Protein AF-0000000080637834 (afdb_homodimer)

Foldseek 3Di:
DPDVVVVVVVVDPDDDPVRVVVVVVVVLVVVLVVQLVVCCVVVVDNVRSNVRSVCVSVVVVVVVVVVVVVVVPPCPPDDDPPPPD/DPDVVVVVVVVDPDDDPVRVVVVVVVVLVVVLVVQLVVCCVVVVDNVRSNVRSVCVSVVVVVVVVVVVVVVVPPCPPDPDPPPPD

Solvent-accessible surface area (backbone atoms only — not comparable to full-atom values): 9518 Å² total; per-residue (Å²): 129,79,53,65,62,58,55,53,62,64,44,74,67,52,72,32,71,69,37,51,53,50,52,49,52,52,45,53,54,51,53,34,52,50,44,18,50,53,34,22,73,73,69,71,34,65,69,61,8,49,48,47,18,53,52,44,61,54,51,48,55,56,52,47,54,52,50,52,54,54,52,69,72,45,72,72,47,56,46,65,72,74,67,81,124,129,79,54,65,61,58,54,52,63,65,43,71,65,53,72,33,71,68,38,52,53,49,50,50,53,54,45,54,52,51,52,34,50,49,43,18,52,53,35,22,72,73,70,72,34,65,70,60,9,49,49,46,18,53,51,46,61,55,51,49,55,55,52,46,55,52,50,52,54,54,51,70,73,46,72,71,47,55,47,65,71,75,69,80,123

Structure (mmCIF, N/CA/C/O backbone):
data_AF-0000000080637834-model_v1
#
loop_
_entity.id
_entity.type
_entity.pdbx_description
1 polymer 'DUF2061 domain-containing protein'
#
loop_
_atom_site.group_PDB
_atom_site.id
_atom_site.type_symbol
_atom_site.label_atom_id
_atom_site.label_alt_id
_atom_site.label_comp_id
_atom_site.label_asym_id
_atom_site.label_entity_id
_atom_site.label_seq_id
_atom_site.pdbx_PDB_ins_code
_atom_site.Cartn_x
_atom_site.Cartn_y
_atom_site.Cartn_z
_atom_site.occupancy
_atom_site.B_iso_or_equiv
_atom_site.auth_seq_id
_atom_site.auth_comp_id
_atom_site.auth_asym_id
_atom_site.auth_atom_id
_atom_site.pdbx_PDB_model_num
ATOM 1 N N . MET A 1 1 ? 14.602 25.141 34.125 1 48.5 1 MET A N 1
ATOM 2 C CA . MET A 1 1 ? 14.07 25.578 32.812 1 48.5 1 MET A CA 1
ATOM 3 C C . MET A 1 1 ? 14.539 24.656 31.703 1 48.5 1 MET A C 1
ATOM 5 O O . MET A 1 1 ? 15.734 24.469 31.5 1 48.5 1 MET A O 1
ATOM 9 N N . GLU A 1 2 ? 13.797 23.688 31.406 1 56.88 2 GLU A N 1
ATOM 10 C CA . GLU A 1 2 ? 14.148 22.703 30.391 1 56.88 2 GLU A CA 1
ATOM 11 C C . GLU A 1 2 ? 14.523 23.375 29.078 1 56.88 2 GLU A C 1
ATOM 13 O O . GLU A 1 2 ? 13.906 24.375 28.688 1 56.88 2 GLU A O 1
ATOM 18 N N . ASP A 1 3 ? 15.727 23.359 28.719 1 60.31 3 ASP A N 1
ATOM 19 C CA . ASP A 1 3 ? 16.281 23.906 27.484 1 60.31 3 ASP A CA 1
ATOM 20 C C . ASP A 1 3 ? 15.312 23.734 26.312 1 60.31 3 ASP A C 1
ATOM 22 O O . ASP A 1 3 ? 14.891 22.609 26.016 1 60.31 3 ASP A O 1
ATOM 26 N N . PRO A 1 4 ? 14.594 24.797 26.016 1 61.62 4 PRO A N 1
ATOM 27 C CA . PRO A 1 4 ? 13.633 24.703 24.906 1 61.62 4 PRO A CA 1
ATOM 28 C C . PRO A 1 4 ? 14.172 23.891 23.734 1 61.62 4 PRO A C 1
ATOM 30 O O . PRO A 1 4 ? 13.398 23.297 22.969 1 61.62 4 PRO A O 1
ATOM 33 N N . ARG A 1 5 ? 15.531 24 23.594 1 58.47 5 ARG A N 1
ATOM 34 C CA . ARG A 1 5 ? 16.125 23.188 22.531 1 58.47 5 ARG A CA 1
ATOM 35 C C . ARG A 1 5 ? 15.852 21.703 22.766 1 58.47 5 ARG A C 1
ATOM 37 O O . ARG A 1 5 ? 15.727 20.938 21.797 1 58.47 5 ARG A O 1
ATOM 44 N N . ALA A 1 6 ? 15.938 21.391 23.984 1 59.38 6 ALA A N 1
ATOM 45 C CA . ALA A 1 6 ? 15.695 20 24.344 1 59.38 6 ALA A CA 1
ATOM 46 C C . ALA A 1 6 ? 14.297 19.562 23.891 1 59.38 6 ALA A C 1
ATOM 48 O O . ALA A 1 6 ? 14.117 18.438 23.406 1 59.38 6 ALA A O 1
ATOM 49 N N . LYS A 1 7 ? 13.359 20.391 24.141 1 58.34 7 LYS A N 1
ATOM 50 C CA . LYS A 1 7 ? 11.977 20.047 23.812 1 58.34 7 LYS A CA 1
ATOM 51 C C . LYS A 1 7 ? 11.781 19.922 22.312 1 58.34 7 LYS A C 1
ATOM 53 O O . LYS A 1 7 ? 11.086 19.016 21.844 1 58.34 7 LYS A O 1
ATOM 58 N N . GLY A 1 8 ? 12.289 20.859 21.5 1 54.09 8 GLY A N 1
ATOM 59 C CA . GLY A 1 8 ? 12.219 20.812 20.047 1 54.09 8 GLY A CA 1
ATOM 60 C C . GLY A 1 8 ? 12.836 19.562 19.469 1 54.09 8 GLY A C 1
ATOM 61 O O . GLY A 1 8 ? 12.367 19.047 18.453 1 54.09 8 GLY A O 1
ATOM 62 N N . ARG A 1 9 ? 14.023 19.234 20.078 1 54.16 9 ARG A N 1
ATOM 63 C CA . ARG A 1 9 ? 14.641 18 19.625 1 54.16 9 ARG A CA 1
ATOM 64 C C . ARG A 1 9 ? 13.703 16.812 19.812 1 54.16 9 ARG A C 1
ATOM 66 O O . ARG A 1 9 ? 13.703 15.883 19 1 54.16 9 ARG A O 1
ATOM 73 N N . LEU A 1 10 ? 13.086 16.891 20.922 1 54.44 10 LEU A N 1
ATOM 74 C CA . LEU A 1 10 ? 12.156 15.805 21.234 1 54.44 10 LEU A CA 1
ATOM 75 C C . LEU A 1 10 ? 11.031 15.75 20.219 1 54.44 10 LEU A C 1
ATOM 77 O O . LEU A 1 10 ? 10.359 14.719 20.078 1 54.44 10 LEU A O 1
ATOM 81 N N . MET A 1 11 ? 10.789 17.062 19.781 1 53.31 11 MET A N 1
ATOM 82 C CA . MET A 1 11 ? 9.719 17.016 18.781 1 53.31 11 MET A CA 1
ATOM 83 C C . MET A 1 11 ? 10.156 16.219 17.547 1 53.31 11 MET A C 1
ATOM 85 O O . MET A 1 11 ? 11.328 16.234 17.188 1 53.31 11 MET A O 1
ATOM 89 N N . SER A 1 12 ? 9.609 15.148 17.109 1 56.88 12 SER A N 1
ATOM 90 C CA . SER A 1 12 ? 9.781 14.062 16.141 1 56.88 12 SER A CA 1
ATOM 91 C C . SER A 1 12 ? 10.359 14.578 14.836 1 56.88 12 SER A C 1
ATOM 93 O O . SER A 1 12 ? 9.883 15.57 14.281 1 56.88 12 SER A O 1
ATOM 95 N N . ALA A 1 13 ? 11.633 14.5 14.641 1 63.38 13 ALA A N 1
ATOM 96 C CA . ALA A 1 13 ? 12.32 14.672 13.359 1 63.38 13 ALA A CA 1
ATOM 97 C C . ALA A 1 13 ? 11.422 14.266 12.195 1 63.38 13 ALA A C 1
ATOM 99 O O . ALA A 1 13 ? 10.852 13.172 12.195 1 63.38 13 ALA A O 1
ATOM 100 N N . ARG A 1 14 ? 10.836 15.211 11.539 1 77.56 14 ARG A N 1
ATOM 101 C CA . ARG A 1 14 ? 9.969 14.977 10.391 1 77.56 14 ARG A CA 1
ATOM 102 C C . ARG A 1 14 ? 10.781 14.695 9.133 1 77.56 14 ARG A C 1
ATOM 104 O O . ARG A 1 14 ? 11.883 15.234 8.961 1 77.56 14 ARG A O 1
ATOM 111 N N . ASP A 1 15 ? 10.414 13.648 8.328 1 85.38 15 ASP A N 1
ATOM 112 C CA . ASP A 1 15 ? 11.047 13.281 7.066 1 85.38 15 ASP A CA 1
ATOM 113 C C . ASP A 1 15 ? 10.953 14.422 6.055 1 85.38 15 ASP A C 1
ATOM 115 O O . ASP A 1 15 ? 9.93 15.109 5.973 1 85.38 15 ASP A O 1
ATOM 119 N N . THR A 1 16 ? 12.141 14.719 5.449 1 89.44 16 THR A N 1
ATOM 120 C CA . THR A 1 16 ? 12.086 15.633 4.316 1 89.44 16 THR A CA 1
ATOM 121 C C . THR A 1 16 ? 11.273 15.039 3.174 1 89.44 16 THR A C 1
ATOM 123 O O . THR A 1 16 ? 10.945 13.852 3.197 1 89.44 16 THR A O 1
ATOM 126 N N . HIS A 1 17 ? 10.844 15.859 2.168 1 92.12 17 HIS A N 1
ATOM 127 C CA . HIS A 1 17 ? 10.086 15.375 1.016 1 92.12 17 HIS A CA 1
ATOM 128 C C . HIS A 1 17 ? 10.867 14.312 0.249 1 92.12 17 HIS A C 1
ATOM 130 O O . HIS A 1 17 ? 10.305 13.305 -0.176 1 92.12 17 HIS A O 1
ATOM 136 N N . LEU A 1 18 ? 12.18 14.57 0.027 1 92.75 18 LEU A N 1
ATOM 137 C CA . LEU A 1 18 ? 13.023 13.633 -0.708 1 92.75 18 LEU A CA 1
ATOM 138 C C . LEU A 1 18 ? 13.094 12.289 0.009 1 92.75 18 LEU A C 1
ATOM 140 O O . LEU A 1 18 ? 13.039 11.242 -0.63 1 92.75 18 LEU A O 1
ATOM 144 N N . ARG A 1 19 ? 13.25 12.273 1.276 1 94.62 19 ARG A N 1
ATOM 145 C CA . ARG A 1 19 ? 13.281 11.039 2.047 1 94.62 19 ARG A CA 1
ATOM 146 C C . ARG A 1 19 ? 11.961 10.281 1.918 1 94.62 19 ARG A C 1
ATOM 148 O O . ARG A 1 19 ? 11.961 9.062 1.73 1 94.62 19 ARG A O 1
ATOM 155 N N . SER A 1 20 ? 10.867 10.969 2.033 1 94.81 20 SER A N 1
ATOM 156 C CA . SER A 1 20 ? 9.555 10.352 1.888 1 94.81 20 SER A CA 1
ATOM 157 C C . SER A 1 20 ? 9.414 9.672 0.53 1 94.81 20 SER A C 1
ATOM 159 O O . SER A 1 20 ? 8.883 8.562 0.438 1 94.81 20 SER A O 1
ATOM 161 N N . VAL A 1 21 ? 9.844 10.383 -0.549 1 95.81 21 VAL A N 1
ATOM 162 C CA . VAL A 1 21 ? 9.75 9.844 -1.9 1 95.81 21 VAL A CA 1
ATOM 163 C C . VAL A 1 21 ? 10.633 8.602 -2.025 1 95.81 21 VAL A C 1
ATOM 165 O O . VAL A 1 21 ? 10.211 7.582 -2.584 1 95.81 21 VAL A O 1
ATOM 168 N N . CYS A 1 22 ? 11.844 8.609 -1.457 1 96.88 22 CYS A N 1
ATOM 169 C CA . CYS A 1 22 ? 12.75 7.469 -1.499 1 96.88 22 CYS A CA 1
ATOM 170 C C . CYS A 1 22 ? 12.172 6.281 -0.742 1 96.88 22 CYS A C 1
ATOM 172 O O . CYS A 1 22 ? 12.25 5.145 -1.209 1 96.88 22 CYS A O 1
ATOM 174 N N . LYS A 1 23 ? 11.57 6.508 0.374 1 97.69 23 LYS A N 1
ATOM 175 C CA . LYS A 1 23 ? 10.93 5.453 1.154 1 97.69 23 LYS A CA 1
ATOM 176 C C . LYS A 1 23 ? 9.781 4.812 0.376 1 97.69 23 LYS A C 1
ATOM 178 O O . LYS A 1 23 ? 9.609 3.594 0.408 1 97.69 23 LYS A O 1
ATOM 183 N N . ALA A 1 24 ? 9.094 5.684 -0.335 1 96.81 24 ALA A N 1
ATOM 184 C CA . ALA A 1 24 ? 7.965 5.18 -1.113 1 96.81 24 ALA A CA 1
ATOM 185 C C . ALA A 1 24 ? 8.438 4.281 -2.25 1 96.81 24 ALA A C 1
ATOM 187 O O . ALA A 1 24 ? 7.887 3.199 -2.467 1 96.81 24 ALA A O 1
ATOM 188 N N . ILE A 1 25 ? 9.391 4.723 -2.932 1 97.75 25 ILE A N 1
ATOM 189 C CA . ILE A 1 25 ? 9.922 3.959 -4.059 1 97.75 25 ILE A CA 1
ATOM 190 C C . ILE A 1 25 ? 10.539 2.656 -3.557 1 97.75 25 ILE A C 1
ATOM 192 O O . ILE A 1 25 ? 10.297 1.589 -4.129 1 97.75 25 ILE A O 1
ATOM 196 N N . SER A 1 26 ? 11.328 2.783 -2.473 1 98.19 26 SER A N 1
ATOM 197 C CA . SER A 1 26 ? 11.953 1.59 -1.913 1 98.19 26 SER A CA 1
ATOM 198 C C . SER A 1 26 ? 10.914 0.586 -1.438 1 98.19 26 SER A C 1
ATOM 200 O O . SER A 1 26 ? 11.055 -0.618 -1.657 1 98.19 26 SER A O 1
ATOM 202 N N . TRP A 1 27 ? 9.859 1.016 -0.876 1 98.12 27 TRP A N 1
ATOM 203 C CA . TRP A 1 27 ? 8.789 0.132 -0.425 1 98.12 27 TRP A CA 1
ATOM 204 C C . TRP A 1 27 ? 8.125 -0.562 -1.606 1 98.12 27 TRP A C 1
ATOM 206 O O . TRP A 1 27 ? 7.863 -1.768 -1.562 1 98.12 27 TRP A O 1
ATOM 216 N N . ARG A 1 28 ? 7.84 0.202 -2.666 1 96.81 28 ARG A N 1
ATOM 217 C CA . ARG A 1 28 ? 7.195 -0.382 -3.84 1 96.81 28 ARG A CA 1
ATOM 218 C C . ARG A 1 28 ? 8.031 -1.519 -4.414 1 96.81 28 ARG A C 1
ATOM 220 O O . ARG A 1 28 ? 7.496 -2.557 -4.805 1 96.81 28 ARG A O 1
ATOM 227 N N . VAL A 1 29 ? 9.242 -1.295 -4.469 1 98.12 29 VAL A N 1
ATOM 228 C CA . VAL A 1 29 ? 10.156 -2.309 -4.992 1 98.12 29 VAL A CA 1
ATOM 229 C C . VAL A 1 29 ? 10.148 -3.531 -4.078 1 98.12 29 VAL A C 1
ATOM 231 O O . VAL A 1 29 ? 10.008 -4.664 -4.547 1 98.12 29 VAL A O 1
ATOM 234 N N . ILE A 1 30 ? 10.273 -3.316 -2.775 1 98.44 30 ILE A N 1
ATOM 235 C CA . ILE A 1 30 ? 10.312 -4.402 -1.802 1 98.44 30 ILE A CA 1
ATOM 236 C C . ILE A 1 30 ? 8.977 -5.141 -1.807 1 98.44 30 ILE A C 1
ATOM 238 O O . ILE A 1 30 ? 8.938 -6.371 -1.738 1 98.44 30 ILE A O 1
ATOM 242 N N . ALA A 1 31 ? 7.914 -4.402 -1.889 1 98.06 31 ALA A N 1
ATOM 243 C CA . ALA A 1 31 ? 6.574 -4.988 -1.913 1 98.06 31 ALA A CA 1
ATOM 244 C C . ALA A 1 31 ? 6.402 -5.914 -3.115 1 98.06 31 ALA A C 1
ATOM 246 O O . ALA A 1 31 ? 5.875 -7.02 -2.986 1 98.06 31 ALA A O 1
ATOM 247 N N . THR A 1 32 ? 6.824 -5.465 -4.254 1 97.88 32 THR A N 1
ATOM 248 C CA . THR A 1 32 ? 6.715 -6.266 -5.465 1 97.88 32 THR A CA 1
ATOM 249 C C . THR A 1 32 ? 7.582 -7.52 -5.363 1 97.88 32 THR A C 1
ATOM 251 O O . THR A 1 32 ? 7.145 -8.609 -5.734 1 97.88 32 THR A O 1
ATOM 254 N N . LEU A 1 33 ? 8.781 -7.398 -4.91 1 98.25 33 LEU A N 1
ATOM 255 C CA . LEU A 1 33 ? 9.664 -8.539 -4.723 1 98.25 33 LEU A CA 1
ATOM 256 C C . LEU A 1 33 ? 9.07 -9.539 -3.73 1 98.25 33 LEU A C 1
ATOM 258 O O . LEU A 1 33 ? 9.188 -10.75 -3.914 1 98.25 33 LEU A O 1
ATOM 262 N N . THR A 1 34 ? 8.453 -8.992 -2.682 1 98.38 34 THR A N 1
ATOM 263 C CA . THR A 1 34 ? 7.824 -9.852 -1.687 1 98.38 34 THR A CA 1
ATOM 264 C C . THR A 1 34 ? 6.727 -10.703 -2.32 1 98.38 34 THR A C 1
ATOM 266 O O . THR A 1 34 ? 6.668 -11.914 -2.1 1 98.38 34 THR A O 1
ATOM 269 N N . THR A 1 35 ? 5.879 -10.07 -3.123 1 98.06 35 THR A N 1
ATOM 270 C CA . THR A 1 35 ? 4.828 -10.805 -3.816 1 98.06 35 THR A CA 1
ATOM 271 C C . THR A 1 35 ? 5.426 -11.859 -4.742 1 98.06 35 THR A C 1
ATOM 273 O O . THR A 1 35 ? 4.953 -13 -4.781 1 98.06 35 THR A O 1
ATOM 276 N N . THR A 1 36 ? 6.461 -11.5 -5.492 1 98.38 36 THR A N 1
ATOM 277 C CA . THR A 1 36 ? 7.133 -12.414 -6.414 1 98.38 36 THR A CA 1
ATOM 278 C C . THR A 1 36 ? 7.711 -13.609 -5.668 1 98.38 36 THR A C 1
ATOM 280 O O . THR A 1 36 ? 7.562 -14.75 -6.109 1 98.38 36 THR A O 1
ATOM 283 N N . LEU A 1 37 ? 8.336 -13.398 -4.57 1 98.31 37 LEU A N 1
ATOM 284 C CA . LEU A 1 37 ? 8.938 -14.469 -3.781 1 98.31 37 LEU A CA 1
ATOM 285 C C . LEU A 1 37 ? 7.867 -15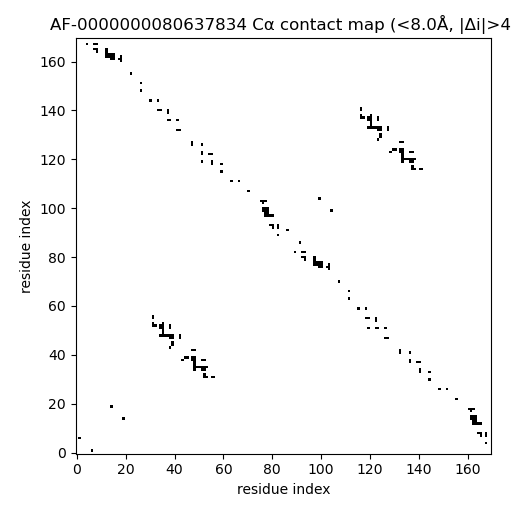.398 -3.217 1 98.31 37 LEU A C 1
ATOM 287 O O . LEU A 1 37 ? 8.031 -16.625 -3.234 1 98.31 37 LEU A O 1
ATOM 291 N N . ILE A 1 38 ? 6.805 -14.836 -2.684 1 98.19 38 ILE A N 1
ATOM 292 C CA . ILE A 1 38 ? 5.699 -15.648 -2.195 1 98.19 38 ILE A CA 1
ATOM 293 C C . ILE A 1 38 ? 5.164 -16.531 -3.324 1 98.19 38 ILE A C 1
ATOM 295 O O . ILE A 1 38 ? 4.973 -17.734 -3.146 1 98.19 38 ILE A O 1
ATOM 299 N N . ALA A 1 39 ? 4.945 -15.961 -4.527 1 97.94 39 ALA A N 1
ATOM 300 C CA . ALA A 1 39 ? 4.438 -16.703 -5.68 1 97.94 39 ALA A CA 1
ATOM 301 C C . ALA A 1 39 ? 5.406 -17.812 -6.094 1 97.94 39 ALA A C 1
ATOM 303 O O . ALA A 1 39 ? 4.984 -18.906 -6.469 1 97.94 39 ALA A O 1
ATOM 304 N N . TYR A 1 40 ? 6.684 -17.562 -6.047 1 98.12 40 TYR A N 1
ATOM 305 C CA . TYR A 1 40 ? 7.684 -18.562 -6.406 1 98.12 40 TYR A CA 1
ATOM 306 C C . TYR A 1 40 ? 7.637 -19.75 -5.449 1 98.12 40 TYR A C 1
ATOM 308 O O . TYR A 1 40 ? 7.699 -20.891 -5.879 1 98.12 40 TYR A O 1
ATOM 316 N N . PHE A 1 41 ? 7.523 -19.453 -4.234 1 97.56 41 PHE A N 1
ATOM 317 C CA . PHE A 1 41 ? 7.523 -20.516 -3.234 1 97.56 41 PHE A CA 1
ATOM 318 C C . PHE A 1 41 ? 6.281 -21.391 -3.369 1 97.56 41 PHE A C 1
ATOM 320 O O . PHE A 1 41 ? 6.336 -22.594 -3.145 1 97.56 41 PHE A O 1
ATOM 327 N N . VAL A 1 42 ? 5.277 -20.781 -3.762 1 96.25 42 VAL A N 1
ATOM 328 C CA . VAL A 1 42 ? 4.016 -21.516 -3.846 1 96.25 42 VAL A CA 1
ATOM 329 C C . VAL A 1 42 ? 3.936 -22.25 -5.18 1 96.25 42 VAL A C 1
ATOM 331 O O . VAL A 1 42 ? 3.531 -23.406 -5.23 1 96.25 42 VAL A O 1
ATOM 334 N N . THR A 1 43 ? 4.395 -21.625 -6.246 1 96.12 43 THR A N 1
ATOM 335 C CA . THR A 1 43 ? 4.184 -22.203 -7.566 1 96.12 43 THR A CA 1
ATOM 336 C C . THR A 1 43 ? 5.422 -22.969 -8.031 1 96.12 43 THR A C 1
ATOM 338 O O . THR A 1 43 ? 5.336 -23.828 -8.906 1 96.12 43 THR A O 1
ATOM 341 N N . GLY A 1 44 ? 6.602 -22.531 -7.59 1 96.69 44 GLY A N 1
ATOM 342 C CA . GLY A 1 44 ? 7.852 -23.156 -7.965 1 96.69 44 GLY A CA 1
ATOM 343 C C . GLY A 1 44 ? 8.367 -22.703 -9.32 1 96.69 44 GLY A C 1
ATOM 344 O O . GLY A 1 44 ? 9.281 -23.312 -9.875 1 96.69 44 GLY A O 1
ATOM 345 N N . LYS A 1 45 ? 7.762 -21.766 -9.891 1 97.12 45 LYS A N 1
ATOM 346 C CA . LYS A 1 45 ? 8.141 -21.266 -11.203 1 97.12 45 LYS A CA 1
ATOM 347 C C . LYS A 1 45 ? 8.469 -19.766 -11.164 1 97.12 45 LYS A C 1
ATOM 349 O O . LYS A 1 45 ? 7.605 -18.953 -10.828 1 97.12 45 LYS A O 1
ATOM 354 N N . TRP A 1 46 ? 9.633 -19.422 -11.602 1 96.62 46 TRP A N 1
ATOM 355 C CA . TRP A 1 46 ? 10.094 -18.031 -11.555 1 96.62 46 TRP A CA 1
ATOM 356 C C . TRP A 1 46 ? 9.328 -17.172 -12.547 1 96.62 46 TRP A C 1
ATOM 358 O O . TRP A 1 46 ? 8.992 -16.016 -12.25 1 96.62 46 TRP A O 1
ATOM 368 N N . GLU A 1 47 ? 9.094 -17.75 -13.711 1 96.62 47 GLU A N 1
ATOM 369 C CA . GLU A 1 47 ? 8.375 -17 -14.727 1 96.62 47 GLU A CA 1
ATOM 370 C C . GLU A 1 47 ? 6.98 -16.609 -14.25 1 96.62 47 GLU A C 1
ATOM 372 O O . GLU A 1 47 ? 6.566 -15.453 -14.414 1 96.62 47 GLU A O 1
ATOM 377 N N . THR A 1 48 ? 6.297 -17.609 -13.664 1 96.62 48 THR A N 1
ATOM 378 C CA . THR A 1 48 ? 4.965 -17.375 -13.117 1 96.62 48 THR A CA 1
ATOM 379 C C . THR A 1 48 ? 5.016 -16.344 -11.984 1 96.62 48 THR A C 1
ATOM 381 O O . THR A 1 48 ? 4.184 -15.445 -11.922 1 96.62 48 THR A O 1
ATOM 384 N N . ALA A 1 49 ? 5.965 -16.453 -11.133 1 97.94 49 ALA A N 1
ATOM 385 C CA . ALA A 1 49 ? 6.117 -15.57 -9.977 1 97.94 49 ALA A CA 1
ATOM 386 C C . ALA A 1 49 ? 6.359 -14.133 -10.414 1 97.94 49 ALA A C 1
ATOM 388 O O . ALA A 1 49 ? 5.762 -13.203 -9.867 1 97.94 49 ALA A O 1
ATOM 389 N N . LEU A 1 50 ? 7.258 -13.938 -11.383 1 97.38 50 LEU A N 1
ATOM 390 C CA . LEU A 1 50 ? 7.566 -12.609 -11.898 1 97.38 50 LEU A CA 1
ATOM 391 C C . LEU A 1 50 ? 6.344 -11.984 -12.562 1 97.38 50 LEU A C 1
ATOM 393 O O . LEU A 1 50 ? 6.109 -10.781 -12.438 1 97.38 50 LEU A O 1
ATOM 397 N N . PHE A 1 51 ? 5.668 -12.805 -13.227 1 97.25 51 PHE A N 1
ATOM 398 C CA . PHE A 1 51 ? 4.457 -12.336 -13.891 1 97.25 51 PHE A CA 1
ATOM 399 C C . PHE A 1 51 ? 3.426 -11.867 -12.875 1 97.25 51 PHE A C 1
ATOM 401 O O . PHE A 1 51 ? 2.85 -10.789 -13.016 1 97.25 51 PHE A O 1
ATOM 408 N N . ILE A 1 52 ? 3.178 -12.625 -11.844 1 97.69 52 ILE A N 1
ATOM 409 C CA . ILE A 1 52 ? 2.219 -12.266 -10.797 1 97.69 52 ILE A CA 1
ATOM 410 C C . ILE A 1 52 ? 2.668 -10.977 -10.109 1 97.69 52 ILE A C 1
ATOM 412 O O . ILE A 1 52 ? 1.876 -10.047 -9.945 1 97.69 52 ILE A O 1
ATOM 416 N N . GLY A 1 53 ? 3.906 -10.93 -9.703 1 97.88 53 GLY A N 1
ATOM 417 C CA . GLY A 1 53 ? 4.422 -9.727 -9.062 1 97.88 53 GLY A CA 1
ATOM 418 C C . GLY A 1 53 ? 4.316 -8.492 -9.938 1 97.88 53 GLY A C 1
ATOM 419 O O . GLY A 1 53 ? 3.9 -7.43 -9.469 1 97.88 53 GLY A O 1
ATOM 420 N N . GLY A 1 54 ? 4.734 -8.578 -11.148 1 97.44 54 GLY A N 1
ATOM 421 C CA . GLY A 1 54 ? 4.703 -7.469 -12.078 1 97.44 54 GLY A CA 1
ATOM 422 C C . GLY A 1 54 ? 3.301 -6.957 -12.352 1 97.44 54 GLY A C 1
ATOM 423 O O . GLY A 1 54 ? 3.045 -5.754 -12.258 1 97.44 54 GLY A O 1
ATOM 424 N N . TRP A 1 55 ? 2.383 -7.859 -12.711 1 97.12 55 TRP A N 1
ATOM 425 C CA . TRP A 1 55 ? 1.002 -7.469 -12.984 1 97.12 55 TRP A CA 1
ATOM 426 C C . TRP A 1 55 ? 0.35 -6.887 -11.734 1 97.12 55 TRP A C 1
ATOM 428 O O . TRP A 1 55 ? -0.443 -5.945 -11.82 1 97.12 55 TRP A O 1
ATOM 438 N N . GLU A 1 56 ? 0.723 -7.43 -10.609 1 97 56 GLU A N 1
ATOM 439 C CA . GLU A 1 56 ? 0.211 -6.91 -9.344 1 97 56 GLU A CA 1
ATOM 440 C C . GLU A 1 56 ? 0.592 -5.445 -9.156 1 97 56 GLU A C 1
ATOM 442 O O . GLU A 1 56 ? -0.257 -4.613 -8.82 1 97 56 GLU A O 1
ATOM 447 N N . ALA A 1 57 ? 1.797 -5.137 -9.445 1 96.06 57 ALA A N 1
ATOM 448 C CA . ALA A 1 57 ? 2.299 -3.777 -9.266 1 96.06 57 ALA A CA 1
ATOM 449 C C . ALA A 1 57 ? 1.598 -2.803 -10.203 1 96.06 57 ALA A C 1
ATOM 451 O O . ALA A 1 57 ? 1.275 -1.678 -9.82 1 96.06 57 ALA A O 1
ATOM 452 N N . LEU A 1 58 ? 1.26 -3.176 -11.336 1 96.88 58 LEU A N 1
A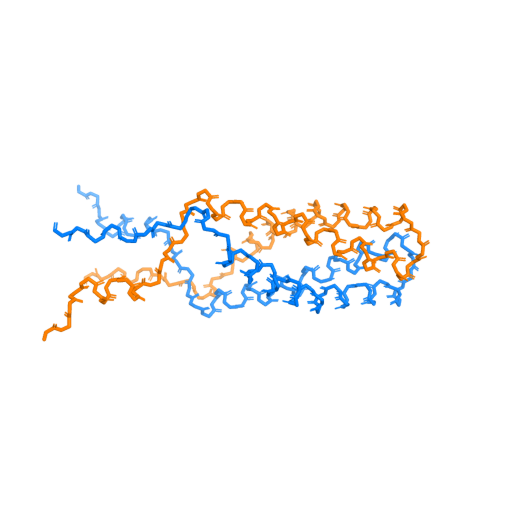TOM 453 C CA . LEU A 1 58 ? 0.67 -2.309 -12.344 1 96.88 58 LEU A CA 1
ATOM 454 C C . LEU A 1 58 ? -0.837 -2.189 -12.148 1 96.88 58 LEU A C 1
ATOM 456 O O . LEU A 1 58 ? -1.388 -1.087 -12.18 1 96.88 58 LEU A O 1
ATOM 460 N N . VAL A 1 59 ? -1.478 -3.307 -11.93 1 98.19 59 VAL A N 1
ATOM 461 C CA . VAL A 1 59 ? -2.934 -3.348 -11.844 1 98.19 59 VAL A CA 1
ATOM 462 C C . VAL A 1 59 ? -3.398 -2.572 -10.609 1 98.19 59 VAL A C 1
ATOM 464 O O . VAL A 1 59 ? -4.434 -1.904 -10.648 1 98.19 59 VAL A O 1
ATOM 467 N N . LYS A 1 60 ? -2.646 -2.662 -9.594 1 98.19 60 LYS A N 1
ATOM 468 C CA . LYS A 1 60 ? -3.059 -2.006 -8.359 1 98.19 60 LYS A CA 1
ATOM 469 C C . LYS A 1 60 ? -3.076 -0.488 -8.523 1 98.19 60 LYS A C 1
ATOM 471 O O . LYS A 1 60 ? -3.82 0.208 -7.828 1 98.19 60 LYS A O 1
ATOM 476 N N . ILE A 1 61 ? -2.307 0.108 -9.422 1 97.5 61 ILE A N 1
ATOM 477 C CA . ILE A 1 61 ? -2.377 1.539 -9.695 1 97.5 61 ILE A CA 1
ATOM 478 C C . ILE A 1 61 ? -3.766 1.893 -10.227 1 97.5 61 ILE A C 1
ATOM 480 O O . ILE A 1 61 ? -4.391 2.848 -9.758 1 97.5 61 ILE A O 1
ATOM 484 N N . VAL A 1 62 ? -4.258 1.081 -11.172 1 98.25 62 VAL A N 1
ATOM 485 C CA . VAL A 1 62 ? -5.566 1.297 -11.781 1 98.25 62 VAL A CA 1
ATOM 486 C C . VAL A 1 62 ? -6.664 1.053 -10.75 1 98.25 62 VAL A C 1
ATOM 488 O O . VAL A 1 62 ? -7.578 1.866 -10.602 1 98.25 62 VAL A O 1
ATOM 491 N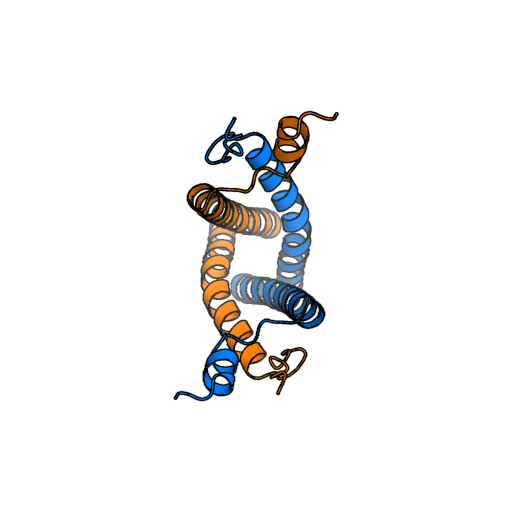 N . VAL A 1 63 ? -6.547 0.006 -10.062 1 98.62 63 VAL A N 1
ATOM 492 C CA . VAL A 1 63 ? -7.574 -0.363 -9.086 1 98.62 63 VAL A CA 1
ATOM 493 C C . VAL A 1 63 ? -7.641 0.687 -7.98 1 98.62 63 VAL A C 1
ATOM 495 O O . VAL A 1 63 ? -8.727 1.046 -7.523 1 98.62 63 VAL A O 1
ATOM 498 N N . TYR A 1 64 ? -6.539 1.185 -7.57 1 98.25 64 TYR A N 1
ATOM 499 C CA . TYR A 1 64 ? -6.516 2.221 -6.543 1 98.25 64 TYR A CA 1
ATOM 500 C C . TYR A 1 64 ? -7.223 3.48 -7.023 1 98.25 64 TYR A C 1
ATOM 502 O O . TYR A 1 64 ? -7.992 4.09 -6.273 1 98.25 64 TYR A O 1
ATOM 510 N N . THR A 1 65 ? -6.891 3.926 -8.211 1 98.38 65 THR A N 1
ATOM 511 C CA . THR A 1 65 ? -7.527 5.113 -8.766 1 98.38 65 THR A CA 1
ATOM 512 C C . THR A 1 65 ? -9.039 4.949 -8.805 1 98.38 65 THR A C 1
ATOM 514 O O . THR A 1 65 ? -9.781 5.879 -8.461 1 98.38 65 THR A O 1
ATOM 517 N N . LEU A 1 66 ? -9.484 3.762 -9.234 1 98.44 66 LEU A N 1
ATOM 518 C CA . LEU A 1 66 ? -10.914 3.482 -9.266 1 98.44 66 LEU A CA 1
ATOM 519 C C . LEU A 1 66 ? -11.5 3.488 -7.859 1 98.44 66 LEU A C 1
ATOM 521 O O . LEU A 1 66 ? -12.586 4.027 -7.633 1 98.44 66 LEU A O 1
ATOM 525 N N . HIS A 1 67 ? -10.781 2.934 -6.91 1 98.44 67 HIS A N 1
ATOM 526 C CA . HIS A 1 67 ? -11.203 2.908 -5.512 1 98.44 67 HIS A CA 1
ATOM 527 C C . HIS A 1 67 ? -11.383 4.32 -4.965 1 98.44 67 HIS A C 1
ATOM 529 O O . HIS A 1 67 ? -12.398 4.621 -4.336 1 98.44 67 HIS A O 1
ATOM 535 N N . GLU A 1 68 ? -10.484 5.176 -5.242 1 96.62 68 GLU A N 1
ATOM 536 C CA . GLU A 1 68 ? -10.578 6.562 -4.793 1 96.62 68 GLU A CA 1
ATOM 537 C C . GLU A 1 68 ? -11.758 7.277 -5.441 1 96.62 68 GLU A C 1
ATOM 539 O O . GLU A 1 68 ? -12.438 8.078 -4.793 1 96.62 68 GLU A O 1
ATOM 544 N N . ARG A 1 69 ? -11.953 7.027 -6.738 1 96.62 69 ARG A N 1
ATOM 545 C CA . ARG A 1 69 ? -13.062 7.637 -7.457 1 96.62 69 ARG A CA 1
ATOM 546 C C . ARG A 1 69 ? -14.406 7.199 -6.871 1 96.62 69 ARG A C 1
ATOM 548 O O . ARG A 1 69 ? -15.328 8.008 -6.746 1 96.62 69 ARG A O 1
ATOM 555 N N . VAL A 1 70 ? -14.5 5.922 -6.547 1 97 70 VAL A N 1
ATOM 556 C CA . VAL A 1 70 ? -15.711 5.402 -5.926 1 97 70 VAL A CA 1
ATOM 557 C C . VAL A 1 70 ? -15.945 6.094 -4.586 1 97 70 VAL A C 1
ATOM 559 O O . VAL A 1 70 ? -17.062 6.531 -4.289 1 97 70 VAL A O 1
ATOM 562 N N . TRP A 1 71 ? -14.875 6.238 -3.826 1 95.75 71 TRP A N 1
ATOM 563 C CA . TRP A 1 71 ? -14.992 6.867 -2.514 1 95.75 71 TRP A CA 1
ATOM 564 C C . TRP A 1 71 ? -15.367 8.336 -2.646 1 95.75 71 TRP A C 1
ATOM 566 O O . TRP A 1 71 ? -15.992 8.914 -1.75 1 95.75 71 TRP A O 1
ATOM 576 N N . GLU A 1 72 ? -14.969 9.016 -3.738 1 93.25 72 GLU A N 1
ATOM 577 C CA . GLU A 1 72 ? -15.336 10.406 -3.971 1 93.25 72 GLU A CA 1
ATOM 578 C C . GLU A 1 72 ? -16.844 10.57 -4.09 1 93.25 72 GLU A C 1
ATOM 580 O O . GLU A 1 72 ? -17.391 11.625 -3.76 1 93.25 72 GLU A O 1
ATOM 585 N N . HIS A 1 73 ? -17.5 9.523 -4.523 1 94.25 73 HIS A N 1
ATOM 586 C CA . HIS A 1 73 ? -18.953 9.586 -4.723 1 94.25 73 HIS A CA 1
ATOM 587 C C . HIS A 1 73 ? -19.703 9.188 -3.457 1 94.25 73 HIS A C 1
ATOM 589 O O . HIS A 1 73 ? -20.922 9.289 -3.4 1 94.25 73 HIS A O 1
ATOM 595 N N . ILE A 1 74 ? -18.969 8.758 -2.465 1 92.25 74 ILE A N 1
ATOM 596 C CA . ILE A 1 74 ? -19.562 8.359 -1.198 1 92.25 74 ILE A CA 1
ATOM 597 C C . ILE A 1 74 ? -19.531 9.523 -0.219 1 92.25 74 ILE A C 1
ATOM 599 O O . ILE A 1 74 ? -18.453 9.984 0.173 1 92.25 74 ILE A O 1
ATOM 603 N N . PRO A 1 75 ? -20.641 10.109 0.221 1 86.38 75 PRO A N 1
ATOM 604 C CA . PRO A 1 75 ? -20.688 11.32 1.052 1 86.38 75 PRO A CA 1
ATOM 605 C C . PRO A 1 75 ? -20.297 11.047 2.504 1 86.38 75 PRO A C 1
ATOM 607 O O . PRO A 1 75 ? -20.047 11.992 3.258 1 86.38 75 PRO A O 1
ATOM 610 N N . PHE A 1 76 ? -20.156 9.875 2.844 1 86.38 76 PHE A N 1
ATOM 611 C CA . PHE A 1 76 ? -19.844 9.5 4.215 1 86.38 76 PHE A CA 1
ATOM 612 C C . PHE A 1 76 ? -18.547 10.164 4.672 1 86.38 76 PHE A C 1
ATOM 614 O O . PHE A 1 76 ? -17.531 10.102 3.977 1 86.38 76 PHE A O 1
ATOM 621 N N . GLY A 1 77 ? -18.656 10.945 5.898 1 76.44 77 GLY A N 1
ATOM 622 C CA . GLY A 1 77 ? -17.484 11.477 6.582 1 76.44 77 GLY A CA 1
ATOM 623 C C . GLY A 1 77 ? -16.859 12.664 5.871 1 76.44 77 GLY A C 1
ATOM 624 O O . GLY A 1 77 ? -15.672 12.93 6.012 1 76.44 77 GLY A O 1
ATOM 625 N N . ARG A 1 78 ? -17.438 13.148 5.004 1 77.19 78 ARG A N 1
ATOM 626 C CA . ARG A 1 78 ? -16.938 14.375 4.387 1 77.19 78 ARG A CA 1
ATOM 627 C C . ARG A 1 78 ? -17.359 15.602 5.191 1 77.19 78 ARG A C 1
ATOM 629 O O . ARG A 1 78 ? -18.516 15.727 5.59 1 77.19 78 ARG A O 1
ATOM 636 N N . ARG A 1 79 ? -16.469 16.172 6.121 1 68.12 79 ARG A N 1
ATOM 637 C CA . ARG A 1 79 ? -16.797 17.344 6.934 1 68.12 79 ARG A CA 1
ATOM 638 C C . ARG A 1 79 ? -16.969 18.578 6.07 1 68.12 79 ARG A C 1
ATOM 640 O O . ARG A 1 79 ? -16.141 18.875 5.211 1 68.12 79 ARG A O 1
ATOM 647 N N . GLU A 1 80 ? -18.156 18.844 5.863 1 61.06 80 GLU A N 1
ATOM 648 C CA . GLU A 1 80 ? -18.422 20.125 5.219 1 61.06 80 GLU A CA 1
ATOM 649 C C . GLU A 1 80 ? -17.828 21.281 6.02 1 61.06 80 GLU A C 1
ATOM 651 O O . GLU A 1 80 ? -17.797 21.234 7.25 1 61.06 80 GLU A O 1
ATOM 656 N N . PRO A 1 81 ? -16.812 21.891 5.547 1 55.28 81 PRO A N 1
ATOM 657 C CA . PRO A 1 81 ? -16.375 23.031 6.336 1 55.28 81 PRO A CA 1
ATOM 658 C C . PRO A 1 81 ? -17.531 23.844 6.91 1 55.28 81 PRO A C 1
ATOM 660 O O . PRO A 1 81 ? -18.516 24.094 6.211 1 55.28 81 PRO A O 1
ATOM 663 N N . GLU A 1 82 ? -17.891 23.422 8.133 1 50.5 82 GLU A N 1
ATOM 664 C CA . GLU A 1 82 ? -18.844 24.312 8.789 1 50.5 82 GLU A CA 1
ATOM 665 C C . GLU A 1 82 ? -18.516 25.781 8.477 1 50.5 82 GLU A C 1
ATOM 667 O O . GLU A 1 82 ? -17.406 26.25 8.742 1 50.5 82 GLU A O 1
ATOM 672 N N . TYR A 1 83 ? -19.016 26.328 7.461 1 48.22 83 TYR A N 1
ATOM 673 C CA . TYR A 1 83 ? -18.969 27.781 7.285 1 48.22 83 TYR A CA 1
ATOM 674 C C . TYR A 1 83 ? -19.594 28.484 8.484 1 48.22 83 TYR A C 1
ATOM 676 O O . TYR A 1 83 ? -20.734 28.188 8.867 1 48.22 83 TYR A O 1
ATOM 684 N N . TYR A 1 84 ? -18.719 28.594 9.656 1 46.25 84 TYR A N 1
ATOM 685 C CA . TYR A 1 84 ? -19.234 29.562 10.609 1 46.25 84 TYR A CA 1
ATOM 686 C C . TYR A 1 84 ? -19.75 30.812 9.891 1 46.25 84 TYR A C 1
ATOM 688 O O . TYR A 1 84 ? -18.984 31.5 9.219 1 46.25 84 TYR A O 1
ATOM 696 N N . ILE A 1 85 ? -20.984 30.891 9.508 1 37.53 85 ILE A N 1
ATOM 697 C CA . ILE A 1 85 ? -21.484 32.25 9.344 1 37.53 85 ILE A CA 1
ATOM 698 C C . ILE A 1 85 ? -21.469 32.969 10.688 1 37.53 85 ILE A C 1
ATOM 700 O O . ILE A 1 85 ? -21.656 32.344 11.734 1 37.53 85 ILE A O 1
ATOM 704 N N . MET B 1 1 ? -16.688 41.312 -3.695 1 49.06 1 MET B N 1
ATOM 705 C CA . MET B 1 1 ? -16.141 40.656 -2.52 1 49.06 1 MET B CA 1
ATOM 706 C C . MET B 1 1 ? -16.516 39.156 -2.502 1 49.06 1 MET B C 1
ATOM 708 O O . MET B 1 1 ? -17.703 38.812 -2.514 1 49.06 1 MET B O 1
ATOM 712 N N . GLU B 1 2 ? -15.711 38.344 -3.023 1 57.38 2 GLU B N 1
ATOM 713 C CA . GLU B 1 2 ? -15.969 36.938 -3.111 1 57.38 2 GLU B CA 1
ATOM 714 C C . GLU B 1 2 ? -16.344 36.344 -1.748 1 57.38 2 GLU B C 1
ATOM 716 O O . GLU B 1 2 ? -15.773 36.719 -0.727 1 57.38 2 GLU B O 1
ATOM 721 N N . ASP B 1 3 ? -17.531 36 -1.547 1 60.78 3 ASP B N 1
ATOM 722 C CA . ASP B 1 3 ? -18.078 35.375 -0.343 1 60.78 3 ASP B CA 1
ATOM 723 C C . ASP B 1 3 ? -17.062 34.438 0.305 1 60.78 3 ASP B C 1
ATOM 725 O O . ASP B 1 3 ? -16.578 33.5 -0.335 1 60.78 3 ASP B O 1
ATOM 729 N N . PRO B 1 4 ? -16.406 34.938 1.345 1 61.88 4 PRO B N 1
ATOM 730 C CA . PRO B 1 4 ? -15.414 34.094 1.999 1 61.88 4 PRO B CA 1
ATOM 731 C C . PRO B 1 4 ? -15.875 32.656 2.143 1 61.88 4 PRO B C 1
ATOM 733 O O . PRO B 1 4 ? -15.047 31.734 2.205 1 61.88 4 PRO B O 1
ATOM 736 N N . ARG B 1 5 ? -17.234 32.531 2.295 1 58.84 5 ARG B N 1
ATOM 737 C CA . ARG B 1 5 ? -17.75 31.156 2.35 1 58.84 5 ARG B CA 1
ATOM 738 C C . ARG B 1 5 ? -17.391 30.391 1.082 1 58.84 5 ARG B C 1
ATOM 740 O O . ARG B 1 5 ? -17.188 29.172 1.126 1 58.84 5 ARG B O 1
ATOM 747 N N . ALA B 1 6 ? -17.516 31.109 0.06 1 60.25 6 ALA B N 1
ATOM 748 C CA . ALA B 1 6 ? -17.203 30.5 -1.227 1 60.25 6 ALA B CA 1
ATOM 749 C C . ALA B 1 6 ? -15.773 29.969 -1.246 1 60.25 6 ALA B C 1
ATOM 751 O O . ALA B 1 6 ? -15.516 28.891 -1.777 1 60.25 6 ALA B O 1
ATOM 752 N N . LYS B 1 7 ? -14.906 30.734 -0.759 1 59 7 LYS B N 1
ATOM 753 C CA . LYS B 1 7 ? -13.5 30.359 -0.764 1 59 7 LYS B CA 1
ATOM 754 C C . LYS B 1 7 ? -13.258 29.141 0.122 1 59 7 LYS B C 1
ATOM 756 O O . LYS B 1 7 ? -12.484 28.234 -0.239 1 59 7 LYS B O 1
ATOM 761 N N . GLY B 1 8 ? -13.797 29.109 1.35 1 54.75 8 GLY B N 1
ATOM 762 C CA . GLY B 1 8 ? -13.688 27.984 2.254 1 54.75 8 GLY B CA 1
ATOM 763 C C . GLY B 1 8 ? -14.203 26.688 1.651 1 54.75 8 GLY B C 1
ATOM 764 O O . GLY B 1 8 ? -13.672 25.609 1.928 1 54.75 8 GLY B O 1
ATOM 765 N N . ARG B 1 9 ? -15.391 26.891 0.99 1 54.16 9 ARG B N 1
ATOM 766 C CA . ARG B 1 9 ? -15.922 25.703 0.326 1 54.16 9 ARG B CA 1
ATOM 767 C C . ARG B 1 9 ? -14.906 25.125 -0.665 1 54.16 9 ARG B C 1
ATOM 769 O O . ARG B 1 9 ? -14.828 23.906 -0.852 1 54.16 9 ARG B O 1
ATOM 776 N N . LEU B 1 10 ? -14.305 26.062 -1.304 1 54.94 10 LEU B N 1
ATOM 777 C CA . LEU B 1 10 ? -13.32 25.672 -2.301 1 54.94 10 LEU B CA 1
ATOM 778 C C . LEU B 1 10 ? -12.172 24.906 -1.651 1 54.94 10 LEU B C 1
ATOM 780 O O . LEU B 1 10 ? -11.445 24.172 -2.328 1 54.94 10 LEU B O 1
ATOM 784 N N . MET B 1 11 ? -11.992 25.422 -0.358 1 53.91 11 MET B N 1
ATOM 785 C CA . MET B 1 11 ? -10.914 24.688 0.283 1 53.91 11 MET B CA 1
ATOM 786 C C . MET B 1 11 ? -11.289 23.219 0.467 1 53.91 11 MET B C 1
ATOM 788 O O . MET B 1 11 ? -12.453 22.891 0.721 1 53.91 11 MET B O 1
ATOM 792 N N . SER B 1 12 ? -10.719 22.234 -0.089 1 57.22 12 SER B N 1
ATOM 793 C CA . SER B 1 12 ? -10.852 20.781 -0.287 1 57.22 12 SER B CA 1
ATOM 794 C C . SER B 1 12 ? -11.383 20.109 0.969 1 57.22 12 SER B C 1
ATOM 796 O O . SER B 1 12 ? -10.898 20.359 2.074 1 57.22 12 SER B O 1
ATOM 798 N N . ALA B 1 13 ? -12.617 19.812 1.021 1 64.06 13 ALA B N 1
ATOM 799 C CA . ALA B 1 13 ? -13.25 18.953 2.01 1 64.06 13 ALA B CA 1
ATOM 800 C C . ALA B 1 13 ? -12.289 17.859 2.49 1 64.06 13 ALA B C 1
ATOM 802 O O . ALA B 1 13 ? -11.641 17.203 1.681 1 64.06 13 ALA B O 1
ATOM 803 N N . ARG B 1 14 ? -11.75 18.016 3.646 1 77.94 14 ARG B N 1
ATOM 804 C CA . ARG B 1 14 ? -10.828 17.062 4.25 1 77.94 14 ARG B CA 1
ATOM 805 C C . ARG B 1 14 ? -11.578 15.867 4.836 1 77.94 14 ARG B C 1
ATOM 807 O O . ARG B 1 14 ? -12.703 16.016 5.332 1 77.94 14 ARG B O 1
ATOM 814 N N . ASP B 1 15 ? -11.109 14.602 4.574 1 85.75 15 ASP B N 1
ATOM 815 C CA . ASP B 1 15 ? -11.68 13.367 5.102 1 85.75 15 ASP B CA 1
ATOM 816 C C . ASP B 1 15 ? -11.625 13.344 6.629 1 85.75 15 ASP B C 1
ATOM 818 O O . ASP B 1 15 ? -10.641 13.789 7.227 1 85.75 15 ASP B O 1
ATOM 822 N N . THR B 1 16 ? -12.805 12.992 7.215 1 89.56 16 THR B N 1
ATOM 823 C CA . THR B 1 16 ? -12.773 12.734 8.648 1 89.56 16 THR B CA 1
ATOM 824 C C . THR B 1 16 ? -11.891 11.523 8.961 1 89.56 16 THR B C 1
ATOM 826 O O . THR B 1 16 ? -11.484 10.797 8.047 1 89.56 16 THR B O 1
ATOM 829 N N . HIS B 1 17 ? -11.484 11.32 10.258 1 92.25 17 HIS B N 1
ATOM 830 C CA . HIS B 1 17 ? -10.672 10.18 10.656 1 92.25 17 HIS B CA 1
ATOM 831 C C . HIS B 1 17 ? -11.367 8.867 10.336 1 92.25 17 HIS B C 1
ATOM 833 O O . HIS B 1 17 ? -10.734 7.922 9.859 1 92.25 17 HIS B O 1
ATOM 839 N N . LEU B 1 18 ? -12.688 8.781 10.641 1 92.94 18 LEU B N 1
ATOM 840 C CA . LEU B 1 18 ? -13.453 7.562 10.391 1 92.94 18 LEU B CA 1
ATOM 841 C C . LEU B 1 18 ? -13.469 7.23 8.898 1 92.94 18 LEU B C 1
ATOM 843 O O . LEU B 1 18 ? -13.336 6.066 8.516 1 92.94 18 LEU B O 1
ATOM 847 N N . ARG B 1 19 ? -13.656 8.18 8.055 1 94.75 19 ARG B N 1
ATOM 848 C CA . ARG B 1 19 ? -13.633 7.953 6.613 1 94.75 19 ARG B CA 1
ATOM 849 C C . ARG B 1 19 ? -12.273 7.445 6.156 1 94.75 19 ARG B C 1
ATOM 851 O O . ARG B 1 19 ? -12.188 6.512 5.355 1 94.75 19 ARG B O 1
ATOM 858 N N . SER B 1 20 ? -11.219 8.055 6.645 1 94.94 20 SER B N 1
ATOM 859 C CA . SER B 1 20 ? -9.867 7.617 6.305 1 94.94 20 SER B CA 1
ATOM 860 C C . SER B 1 20 ? -9.648 6.156 6.68 1 94.94 20 SER B C 1
ATOM 862 O O . SER B 1 20 ? -9.047 5.395 5.914 1 94.94 20 SER B O 1
ATOM 864 N N . VAL B 1 21 ? -10.102 5.758 7.891 1 95.81 21 VAL B N 1
ATOM 865 C CA . VAL B 1 21 ? -9.93 4.387 8.367 1 95.81 21 VAL B CA 1
ATOM 866 C C . VAL B 1 21 ? -10.734 3.434 7.48 1 95.81 21 VAL B C 1
ATOM 868 O O . VAL B 1 21 ? -10.234 2.377 7.086 1 95.81 21 VAL B O 1
ATOM 871 N N . CYS B 1 22 ? -11.961 3.805 7.098 1 96.94 22 CYS B N 1
ATOM 872 C CA . CYS B 1 22 ? -12.797 2.979 6.234 1 96.94 22 CYS B CA 1
ATOM 873 C C . CYS B 1 22 ? -12.164 2.812 4.859 1 96.94 22 CYS B C 1
ATOM 875 O O . CYS B 1 22 ? -12.164 1.715 4.301 1 96.94 22 CYS B O 1
ATOM 877 N N . LYS B 1 23 ? -11.609 3.84 4.32 1 97.69 23 LYS B N 1
ATOM 878 C CA . LYS B 1 23 ? -10.93 3.783 3.033 1 97.69 23 LYS B CA 1
ATOM 879 C C . LYS B 1 23 ? -9.727 2.848 3.09 1 97.69 23 LYS B C 1
ATOM 881 O O . LYS B 1 23 ? -9.477 2.088 2.15 1 97.69 23 LYS B O 1
ATOM 886 N N . ALA B 1 24 ? -9.086 2.92 4.223 1 96.88 24 ALA B N 1
ATOM 887 C CA . ALA B 1 24 ? -7.902 2.072 4.383 1 96.88 24 ALA B CA 1
ATOM 888 C C . ALA B 1 24 ? -8.289 0.597 4.43 1 96.88 24 ALA B C 1
ATOM 890 O O . ALA B 1 24 ? -7.664 -0.236 3.77 1 96.88 24 ALA B O 1
ATOM 891 N N . ILE B 1 25 ? -9.242 0.298 5.176 1 97.75 25 ILE B N 1
ATOM 892 C CA . ILE B 1 25 ? -9.695 -1.084 5.32 1 97.75 25 ILE B CA 1
ATOM 893 C C . ILE B 1 25 ? -10.242 -1.589 3.99 1 97.75 25 ILE B C 1
ATOM 895 O O . ILE B 1 25 ? -9.93 -2.699 3.561 1 97.75 25 ILE B O 1
ATOM 899 N N . SER B 1 26 ? -11.078 -0.729 3.357 1 98.19 26 SER B N 1
ATOM 900 C CA . SER B 1 26 ? -11.648 -1.118 2.072 1 98.19 26 SER B CA 1
ATOM 901 C C . SER B 1 26 ? -10.555 -1.347 1.03 1 98.19 26 SER B C 1
ATOM 903 O O . SER B 1 26 ? -10.625 -2.303 0.255 1 98.19 26 SER B O 1
ATOM 9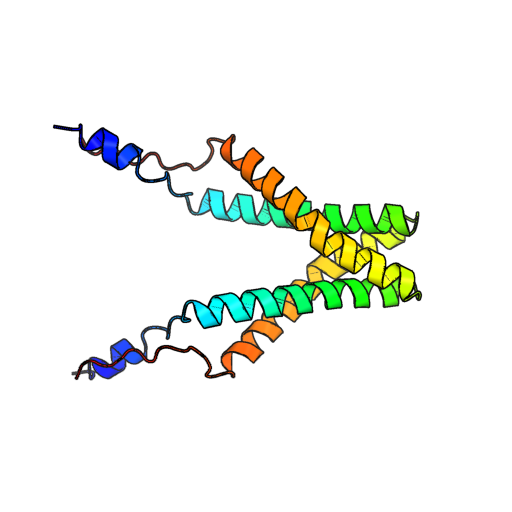05 N N . TRP B 1 27 ? -9.547 -0.57 1.021 1 98.12 27 TRP B N 1
ATOM 906 C CA . TRP B 1 27 ? -8.438 -0.737 0.089 1 98.12 27 TRP B CA 1
ATOM 907 C C . TRP B 1 27 ? -7.695 -2.045 0.353 1 98.12 27 TRP B C 1
ATOM 909 O O . TRP B 1 27 ? -7.363 -2.777 -0.583 1 98.12 27 TRP B O 1
ATOM 919 N N . ARG B 1 28 ? -7.43 -2.342 1.62 1 96.88 28 ARG B N 1
ATOM 920 C CA . ARG B 1 28 ? -6.719 -3.572 1.96 1 96.88 28 ARG B CA 1
ATOM 921 C C . ARG B 1 28 ? -7.473 -4.797 1.453 1 96.88 28 ARG B C 1
ATOM 923 O O . ARG B 1 28 ? -6.863 -5.734 0.936 1 96.88 28 ARG B O 1
ATOM 930 N N . VAL B 1 29 ? -8.688 -4.77 1.629 1 98.12 29 VAL B N 1
ATOM 931 C CA . VAL B 1 29 ? -9.523 -5.883 1.179 1 98.12 29 VAL B CA 1
ATOM 932 C C . VAL B 1 29 ? -9.469 -5.984 -0.344 1 98.12 29 VAL B C 1
ATOM 934 O O . VAL B 1 29 ? -9.242 -7.066 -0.892 1 98.12 29 VAL B O 1
ATOM 937 N N . ILE B 1 30 ? -9.656 -4.863 -1.033 1 98.44 30 ILE B N 1
ATOM 938 C CA . ILE B 1 30 ? -9.648 -4.836 -2.492 1 98.44 30 ILE B CA 1
ATOM 939 C C . ILE B 1 30 ? -8.273 -5.242 -3.008 1 98.44 30 ILE B C 1
ATOM 941 O O . ILE B 1 30 ? -8.164 -5.988 -3.982 1 98.44 30 ILE B O 1
ATOM 945 N N . ALA B 1 31 ? -7.246 -4.758 -2.367 1 98.12 31 ALA B N 1
ATOM 946 C CA . ALA B 1 31 ? -5.875 -5.078 -2.758 1 98.12 31 ALA B CA 1
ATOM 947 C C . ALA B 1 31 ? -5.617 -6.578 -2.666 1 98.12 31 ALA B C 1
ATOM 949 O O . ALA B 1 31 ? -5.023 -7.168 -3.572 1 98.12 31 ALA B O 1
ATOM 950 N N . THR B 1 32 ? -6.031 -7.176 -1.604 1 97.88 32 THR B N 1
ATOM 951 C CA . THR B 1 32 ? -5.844 -8.609 -1.418 1 97.88 32 THR B CA 1
ATOM 952 C C . THR B 1 32 ? -6.633 -9.398 -2.457 1 97.88 32 THR B C 1
ATOM 954 O O . THR B 1 32 ? -6.125 -10.359 -3.033 1 97.88 32 THR B O 1
ATOM 957 N N . LEU B 1 33 ? -7.848 -9.047 -2.693 1 98.25 33 LEU B N 1
ATOM 958 C CA . LEU B 1 33 ? -8.664 -9.703 -3.707 1 98.25 33 LEU B CA 1
ATOM 959 C C . LEU B 1 33 ? -8.039 -9.562 -5.09 1 98.25 33 LEU B C 1
ATOM 961 O O . LEU B 1 33 ? -8.078 -10.492 -5.895 1 98.25 33 LEU B O 1
ATOM 965 N N . THR B 1 34 ? -7.484 -8.383 -5.348 1 98.44 34 THR B N 1
ATOM 966 C CA . THR B 1 34 ? -6.832 -8.148 -6.629 1 98.44 34 THR B CA 1
ATOM 967 C C . THR B 1 34 ? -5.668 -9.117 -6.828 1 98.44 34 THR B C 1
ATOM 969 O O . THR B 1 34 ? -5.543 -9.734 -7.887 1 98.44 34 THR B O 1
ATOM 972 N N . THR B 1 35 ? -4.84 -9.25 -5.801 1 98.06 35 THR B N 1
ATOM 973 C CA . THR B 1 35 ? -3.725 -10.195 -5.879 1 98.06 35 THR B CA 1
ATOM 974 C C . THR B 1 35 ? -4.23 -11.617 -6.09 1 98.06 35 THR B C 1
ATOM 976 O O . THR B 1 35 ? -3.689 -12.359 -6.914 1 98.06 35 THR B O 1
ATOM 979 N N . THR B 1 36 ? -5.27 -12.023 -5.375 1 98.38 36 THR B N 1
ATOM 980 C CA . THR B 1 36 ? -5.859 -13.352 -5.48 1 98.38 36 THR B CA 1
ATOM 981 C C . THR B 1 36 ? -6.383 -13.602 -6.891 1 98.38 36 THR B C 1
ATOM 983 O O . THR B 1 36 ? -6.156 -14.672 -7.465 1 98.38 36 THR B O 1
ATOM 986 N N . LEU B 1 37 ? -7.059 -12.656 -7.457 1 98.31 37 LEU B N 1
ATOM 987 C CA . LEU B 1 37 ? -7.613 -12.789 -8.797 1 98.31 37 LEU B CA 1
ATOM 988 C C . LEU B 1 37 ? -6.5 -12.906 -9.836 1 98.31 37 LEU B C 1
ATOM 990 O O . LEU B 1 37 ? -6.586 -13.727 -10.758 1 98.31 37 LEU B O 1
ATOM 994 N N . ILE B 1 38 ? -5.492 -12.078 -9.727 1 98.19 38 ILE B N 1
ATOM 995 C CA . ILE B 1 38 ? -4.352 -12.172 -10.633 1 98.19 38 ILE B CA 1
ATOM 996 C C . ILE B 1 38 ? -3.732 -13.562 -10.547 1 98.19 38 ILE B C 1
ATOM 998 O O . ILE B 1 38 ? -3.475 -14.203 -11.57 1 98.19 38 ILE B O 1
ATOM 1002 N N . ALA B 1 39 ? -3.512 -14.094 -9.328 1 97.94 39 ALA B N 1
ATOM 1003 C CA . ALA B 1 39 ? -2.924 -15.414 -9.125 1 97.94 39 ALA B CA 1
ATOM 1004 C C . ALA B 1 39 ? -3.812 -16.5 -9.711 1 97.94 39 ALA B C 1
ATOM 1006 O O . ALA B 1 39 ? -3.314 -17.484 -10.289 1 97.94 39 ALA B O 1
ATOM 1007 N N . TYR B 1 40 ? -5.105 -16.375 -9.594 1 98.12 40 TYR B N 1
ATOM 1008 C CA . TYR B 1 40 ? -6.031 -17.359 -10.141 1 98.12 40 TYR B CA 1
ATOM 1009 C C . TYR B 1 40 ? -5.938 -17.406 -11.656 1 98.12 40 TYR B C 1
ATOM 1011 O O . TYR B 1 40 ? -5.918 -18.484 -12.258 1 98.12 40 TYR B O 1
ATOM 1019 N N . PHE B 1 41 ? -5.887 -16.297 -12.242 1 97.62 41 PHE B N 1
ATOM 1020 C CA . PHE B 1 41 ? -5.848 -16.234 -13.703 1 97.62 41 PHE B CA 1
ATOM 1021 C C . PHE B 1 41 ? -4.547 -16.828 -14.234 1 97.62 41 PHE B C 1
ATOM 1023 O O . PHE B 1 41 ? -4.535 -17.453 -15.297 1 97.62 41 PHE B O 1
ATOM 1030 N N . VAL B 1 42 ? -3.57 -16.656 -13.492 1 96.31 42 VAL B N 1
ATOM 1031 C CA . VAL B 1 42 ? -2.266 -17.125 -13.953 1 96.31 42 VAL B CA 1
ATOM 1032 C C . VAL B 1 42 ? -2.1 -18.609 -13.641 1 96.31 42 VAL B C 1
ATOM 1034 O O . VAL B 1 42 ? -1.628 -19.375 -14.477 1 96.31 42 VAL B O 1
ATOM 1037 N N . THR B 1 43 ? -2.557 -19.031 -12.484 1 96.12 43 THR B N 1
ATOM 1038 C CA . THR B 1 43 ? -2.271 -20.391 -12.055 1 96.12 43 THR B CA 1
ATOM 1039 C C . THR B 1 43 ? -3.443 -21.312 -12.367 1 96.12 43 THR B C 1
ATOM 1041 O O . THR B 1 43 ? -3.275 -22.531 -12.453 1 96.12 43 THR B O 1
ATOM 1044 N N . GLY B 1 44 ? -4.664 -20.766 -12.359 1 96.75 44 GLY B N 1
ATOM 1045 C CA . GLY B 1 44 ? -5.863 -21.547 -12.625 1 96.75 44 GLY B CA 1
ATOM 1046 C C . GLY B 1 44 ? -6.363 -22.297 -11.414 1 96.75 44 GLY B C 1
ATOM 1047 O O . GLY B 1 44 ? -7.223 -23.172 -11.539 1 96.75 44 GLY B O 1
ATOM 1048 N N . LYS B 1 45 ? -5.793 -22.094 -10.305 1 97.25 45 LYS B N 1
ATOM 1049 C CA . LYS B 1 45 ? -6.16 -22.797 -9.078 1 97.25 45 LYS B CA 1
ATOM 1050 C C . LYS B 1 45 ? -6.582 -21.828 -7.988 1 97.25 45 LYS B C 1
ATOM 1052 O O . LYS B 1 45 ? -5.789 -20.984 -7.559 1 97.25 45 LYS B O 1
ATOM 1057 N N . TRP B 1 46 ? -7.758 -22 -7.477 1 96.62 46 TRP B N 1
ATOM 1058 C CA . TRP B 1 46 ? -8.312 -21.094 -6.477 1 96.62 46 TRP B CA 1
ATOM 1059 C C . TRP B 1 46 ? -7.578 -21.234 -5.148 1 96.62 46 TRP B C 1
ATOM 1061 O O . TRP B 1 46 ? -7.332 -20.234 -4.457 1 96.62 46 TRP B O 1
ATOM 1071 N N . GLU B 1 47 ? -7.266 -22.469 -4.816 1 96.69 47 GLU B N 1
ATOM 1072 C CA . GLU B 1 47 ? -6.57 -22.703 -3.555 1 96.69 47 GLU B CA 1
ATOM 1073 C C . GLU B 1 47 ? -5.219 -22 -3.529 1 96.69 47 GLU B C 1
ATOM 1075 O O . GLU B 1 47 ? -4.871 -21.344 -2.541 1 96.69 47 GLU B O 1
ATOM 1080 N N . THR B 1 48 ? -4.488 -22.172 -4.652 1 96.69 48 THR B N 1
ATOM 1081 C CA . THR B 1 48 ? -3.189 -21.516 -4.785 1 96.69 48 THR B CA 1
ATOM 1082 C C . THR B 1 48 ? -3.344 -20 -4.754 1 96.69 48 THR B C 1
ATOM 1084 O O . THR B 1 48 ? -2.572 -19.297 -4.09 1 96.69 48 THR B O 1
ATOM 1087 N N . ALA B 1 49 ? -4.309 -19.484 -5.41 1 98 49 ALA B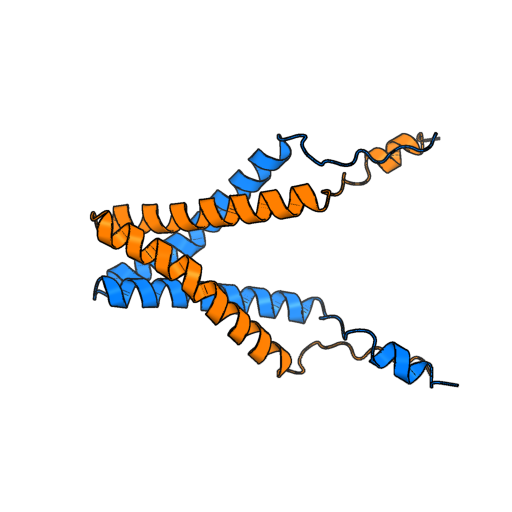 N 1
ATOM 1088 C CA . ALA B 1 49 ? -4.551 -18.047 -5.504 1 98 49 ALA B CA 1
ATOM 1089 C C . ALA B 1 49 ? -4.871 -17.453 -4.137 1 98 49 ALA B C 1
ATOM 1091 O O . ALA B 1 49 ? -4.348 -16.391 -3.771 1 98 49 ALA B O 1
ATOM 1092 N N . LEU B 1 50 ? -5.75 -18.109 -3.387 1 97.44 50 LEU B N 1
ATOM 1093 C CA . LEU B 1 50 ? -6.125 -17.656 -2.053 1 97.44 50 LEU B CA 1
ATOM 1094 C C . LEU B 1 50 ? -4.922 -17.672 -1.114 1 97.44 50 LEU B C 1
ATOM 1096 O O . LEU B 1 50 ? -4.77 -16.781 -0.279 1 97.44 50 LEU B O 1
ATOM 1100 N N . PHE B 1 51 ? -4.176 -18.672 -1.269 1 97.31 51 PHE B N 1
ATOM 1101 C CA . PHE B 1 51 ? -2.979 -18.797 -0.444 1 97.31 51 PHE B CA 1
ATOM 1102 C C . PHE B 1 51 ? -2.01 -17.656 -0.729 1 97.31 51 PHE B C 1
ATOM 1104 O O . PHE B 1 51 ? -1.496 -17.016 0.198 1 97.31 51 PHE B O 1
ATOM 1111 N N . ILE B 1 52 ? -1.74 -17.359 -1.964 1 97.69 52 ILE B N 1
ATOM 1112 C CA . ILE B 1 52 ? -0.839 -16.266 -2.344 1 97.69 52 ILE B CA 1
ATOM 1113 C C . ILE B 1 52 ? -1.389 -14.938 -1.836 1 97.69 52 ILE B C 1
ATOM 1115 O O . ILE B 1 52 ? -0.663 -14.156 -1.217 1 97.69 52 ILE B O 1
ATOM 1119 N N . GLY B 1 53 ? -2.641 -14.68 -2.1 1 97.94 53 GLY B N 1
ATOM 1120 C CA . GLY B 1 53 ? -3.252 -13.453 -1.625 1 97.94 53 GLY B CA 1
ATOM 1121 C C . GLY B 1 53 ? -3.195 -13.305 -0.117 1 97.94 53 GLY B C 1
ATOM 1122 O O . GLY B 1 53 ? -2.861 -12.227 0.393 1 97.94 53 GLY B O 1
ATOM 1123 N N . GLY B 1 54 ? -3.572 -14.297 0.594 1 97.44 54 GLY B N 1
ATOM 1124 C CA . GLY B 1 54 ? -3.582 -14.281 2.047 1 97.44 54 GLY B CA 1
ATOM 1125 C C . GLY B 1 54 ? -2.205 -14.062 2.65 1 97.44 54 GLY B C 1
ATOM 1126 O O . GLY B 1 54 ? -2.027 -13.195 3.506 1 97.44 54 GLY B O 1
ATOM 1127 N N . TRP B 1 55 ? -1.217 -14.859 2.227 1 97.19 55 TRP B N 1
ATOM 1128 C CA . TRP B 1 55 ? 0.145 -14.719 2.734 1 97.19 55 TRP B CA 1
ATOM 1129 C C . TRP B 1 55 ? 0.72 -13.352 2.377 1 97.19 55 TRP B C 1
ATOM 1131 O O . TRP B 1 55 ? 1.457 -12.758 3.166 1 97.19 55 TRP B O 1
ATOM 1141 N N . GLU B 1 56 ? 0.348 -12.883 1.219 1 97 56 GLU B N 1
ATOM 1142 C CA . GLU B 1 56 ? 0.789 -11.555 0.805 1 97 56 GLU B CA 1
ATOM 1143 C C . GLU B 1 56 ? 0.312 -10.484 1.783 1 97 56 GLU B C 1
ATOM 1145 O O . GLU B 1 56 ? 1.098 -9.641 2.219 1 97 56 GLU B O 1
ATOM 1150 N N . ALA B 1 57 ? -0.899 -10.594 2.172 1 96.12 57 ALA B N 1
ATOM 1151 C CA . ALA B 1 57 ? -1.488 -9.602 3.068 1 96.12 57 ALA B CA 1
ATOM 1152 C C . ALA B 1 57 ? -0.823 -9.641 4.441 1 96.12 57 ALA B C 1
ATOM 1154 O O . ALA B 1 57 ? -0.58 -8.594 5.051 1 96.12 57 ALA B O 1
ATOM 1155 N N . LEU B 1 58 ? -0.444 -10.711 4.902 1 96.94 58 LEU B N 1
ATOM 1156 C CA . LEU B 1 58 ? 0.12 -10.883 6.238 1 96.94 58 LEU B CA 1
ATOM 1157 C C . LEU B 1 58 ? 1.61 -10.562 6.242 1 96.94 58 LEU B C 1
ATOM 1159 O O . LEU B 1 58 ? 2.09 -9.828 7.113 1 96.94 58 LEU B O 1
ATOM 1163 N N . VAL B 1 59 ? 2.312 -11.078 5.273 1 98.19 59 VAL B N 1
ATOM 1164 C CA . VAL B 1 59 ? 3.764 -10.945 5.227 1 98.19 59 VAL B CA 1
ATOM 1165 C C . VAL B 1 59 ? 4.145 -9.484 5.02 1 98.19 59 VAL B C 1
ATOM 1167 O O . VAL B 1 59 ? 5.141 -9.008 5.574 1 98.19 59 VAL B O 1
ATOM 1170 N N . LYS B 1 60 ? 3.373 -8.82 4.277 1 98.19 60 LYS B N 1
ATOM 1171 C CA . LYS B 1 60 ? 3.705 -7.43 3.977 1 98.19 60 LYS B CA 1
ATOM 1172 C C . LYS B 1 60 ? 3.635 -6.566 5.234 1 98.19 60 LYS B C 1
ATOM 1174 O O . LYS B 1 60 ? 4.316 -5.539 5.328 1 98.19 60 LYS B O 1
ATOM 1179 N N . ILE B 1 61 ? 2.855 -6.91 6.25 1 97.5 61 ILE B N 1
ATOM 1180 C CA . ILE B 1 61 ? 2.846 -6.184 7.516 1 97.5 61 ILE B CA 1
ATOM 1181 C C . ILE B 1 61 ? 4.223 -6.27 8.172 1 97.5 61 ILE B C 1
ATOM 1183 O O . ILE B 1 61 ? 4.777 -5.254 8.602 1 97.5 61 ILE B O 1
ATOM 1187 N N . VAL B 1 62 ? 4.797 -7.477 8.188 1 98.25 62 VAL B N 1
ATOM 1188 C CA . VAL B 1 62 ? 6.105 -7.723 8.789 1 98.25 62 VAL B CA 1
ATOM 1189 C C . VAL B 1 62 ? 7.191 -7.035 7.965 1 98.25 62 VAL B C 1
ATOM 1191 O O . VAL B 1 62 ? 8.055 -6.344 8.516 1 98.25 62 VAL B O 1
ATOM 1194 N N . VAL B 1 63 ? 7.121 -7.199 6.719 1 98.62 63 VAL B N 1
ATOM 1195 C CA . VAL B 1 63 ? 8.141 -6.641 5.84 1 98.62 63 VAL B CA 1
ATOM 1196 C C . VAL B 1 63 ? 8.109 -5.117 5.914 1 98.62 63 VAL B C 1
ATOM 1198 O O . VAL B 1 63 ? 9.156 -4.469 5.918 1 98.62 63 VAL B O 1
ATOM 1201 N N . TYR B 1 64 ? 6.973 -4.551 5.988 1 98.25 64 TYR B N 1
ATOM 1202 C CA . TYR B 1 64 ? 6.855 -3.104 6.102 1 98.25 64 TYR B CA 1
ATOM 1203 C C . TYR B 1 64 ? 7.496 -2.604 7.391 1 98.25 64 TYR B C 1
ATOM 1205 O O . TYR B 1 64 ? 8.203 -1.594 7.387 1 98.25 64 TYR B O 1
ATOM 1213 N N . THR B 1 65 ? 7.176 -3.24 8.484 1 98.38 65 THR B N 1
ATOM 1214 C CA . THR B 1 65 ? 7.754 -2.855 9.766 1 98.38 65 THR B CA 1
ATOM 1215 C C . THR B 1 65 ? 9.281 -2.893 9.703 1 98.38 65 THR B C 1
ATOM 1217 O O . THR B 1 65 ? 9.945 -1.989 10.211 1 98.38 65 THR B O 1
ATOM 1220 N N . LEU B 1 66 ? 9.812 -3.967 9.109 1 98.44 66 LEU B N 1
ATOM 1221 C CA . LEU B 1 66 ? 11.258 -4.086 8.953 1 98.44 66 LEU B CA 1
ATOM 1222 C C . LEU B 1 66 ? 11.797 -2.979 8.055 1 98.44 66 LEU B C 1
ATOM 1224 O O . LEU B 1 66 ? 12.844 -2.395 8.352 1 98.44 66 LEU B O 1
ATOM 1228 N N . HIS B 1 67 ? 11.086 -2.658 6.996 1 98.44 67 HIS B N 1
ATOM 1229 C CA . HIS B 1 67 ? 11.469 -1.59 6.078 1 98.44 67 HIS B CA 1
ATOM 1230 C C . HIS B 1 67 ? 11.547 -0.248 6.797 1 98.44 67 HIS B C 1
ATOM 1232 O O . HIS B 1 67 ? 12.531 0.486 6.641 1 98.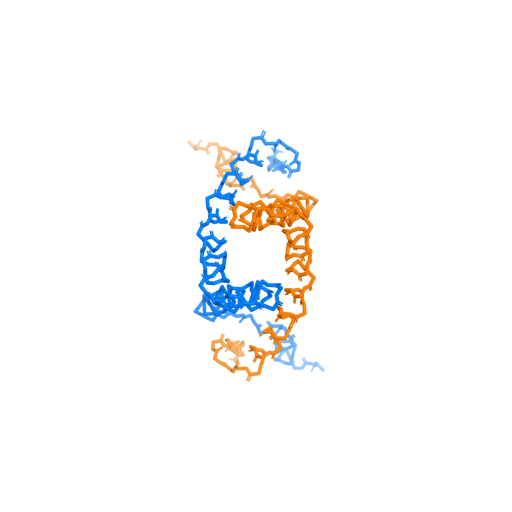44 67 HIS B O 1
ATOM 1238 N N . GLU B 1 68 ? 10.609 0.043 7.602 1 96.62 68 GLU B N 1
ATOM 1239 C CA . GLU B 1 68 ? 10.609 1.288 8.359 1 96.62 68 GLU B CA 1
ATOM 1240 C C . GLU B 1 68 ? 11.766 1.332 9.352 1 96.62 68 GLU B C 1
ATOM 1242 O O . GLU B 1 68 ? 12.375 2.383 9.555 1 96.62 68 GLU B O 1
ATOM 1247 N N . ARG B 1 69 ? 12 0.208 10.023 1 96.62 69 ARG B N 1
ATOM 1248 C CA . ARG B 1 69 ? 13.094 0.123 10.984 1 96.62 69 ARG B CA 1
ATOM 1249 C C . ARG B 1 69 ? 14.438 0.366 10.305 1 96.62 69 ARG B C 1
ATOM 1251 O O . ARG B 1 69 ? 15.312 1.041 10.852 1 96.62 69 ARG B O 1
ATOM 1258 N N . VAL B 1 70 ? 14.609 -0.212 9.133 1 96.94 70 VAL B N 1
ATOM 1259 C CA . VAL B 1 70 ? 15.836 -0.007 8.367 1 96.94 70 VAL B CA 1
ATOM 1260 C C . VAL B 1 70 ? 15.984 1.473 8.016 1 96.94 70 VAL B C 1
ATOM 1262 O O . VAL B 1 70 ? 17.062 2.049 8.188 1 96.94 70 VAL B O 1
ATOM 1265 N N . TRP B 1 71 ? 14.906 2.082 7.582 1 95.75 71 TRP B N 1
ATOM 1266 C CA . TRP B 1 71 ? 14.945 3.49 7.203 1 95.75 71 TRP B CA 1
ATOM 1267 C C . TRP B 1 71 ? 15.234 4.371 8.414 1 95.75 71 TRP B C 1
ATOM 1269 O O . TRP B 1 71 ? 15.797 5.461 8.273 1 95.75 71 TRP B O 1
ATOM 1279 N N . GLU B 1 72 ? 14.82 3.967 9.625 1 93.25 72 GLU B N 1
ATOM 1280 C CA . GLU B 1 72 ? 15.109 4.723 10.844 1 93.25 72 GLU B CA 1
ATOM 1281 C C . GLU B 1 72 ? 16.609 4.824 11.086 1 93.25 72 GLU B C 1
ATOM 1283 O O . GLU B 1 72 ? 17.078 5.793 11.68 1 93.25 72 GLU B O 1
ATOM 1288 N N . HIS B 1 73 ? 17.328 3.855 10.609 1 94.19 73 HIS B N 1
ATOM 1289 C CA . HIS B 1 73 ? 18.781 3.828 10.828 1 94.19 73 HIS B CA 1
ATOM 1290 C C . HIS B 1 73 ? 19.516 4.574 9.727 1 94.19 73 HIS B C 1
ATOM 1292 O O . HIS B 1 73 ? 20.734 4.766 9.805 1 94.19 73 HIS B O 1
ATOM 1298 N N . ILE B 1 74 ? 18.797 4.988 8.727 1 92.12 74 ILE B N 1
ATOM 1299 C CA . ILE B 1 74 ? 19.391 5.719 7.617 1 92.12 74 ILE B CA 1
ATOM 1300 C C . ILE B 1 74 ? 19.266 7.223 7.859 1 92.12 74 ILE B C 1
ATOM 1302 O O . ILE B 1 74 ? 18.156 7.754 7.918 1 92.12 74 ILE B O 1
ATOM 1306 N N . PRO B 1 75 ? 20.328 8 8.055 1 86.25 75 PRO B N 1
ATOM 130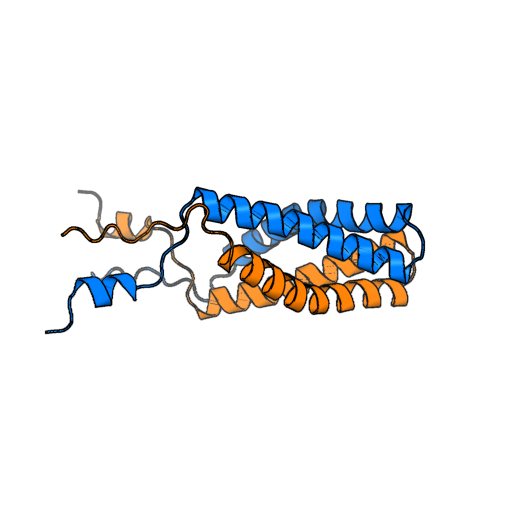7 C CA . PRO B 1 75 ? 20.281 9.422 8.422 1 86.25 75 PRO B CA 1
ATOM 1308 C C . PRO B 1 75 ? 19.875 10.32 7.258 1 86.25 75 PRO B C 1
ATOM 1310 O O . PRO B 1 75 ? 19.562 11.492 7.465 1 86.25 75 PRO B O 1
ATOM 1313 N N . PHE B 1 76 ? 19.781 9.805 6.129 1 86.12 76 PHE B N 1
ATOM 1314 C CA . PHE B 1 76 ? 19.453 10.578 4.934 1 86.12 76 PHE B CA 1
ATOM 1315 C C . PHE B 1 76 ? 18.109 11.281 5.102 1 86.12 76 PHE B C 1
ATOM 1317 O O . PHE B 1 76 ? 17.109 10.664 5.477 1 86.12 76 PHE B O 1
ATOM 1324 N N . GLY B 1 77 ? 18.125 12.734 4.895 1 76.06 77 GLY B N 1
ATOM 1325 C CA . GLY B 1 77 ? 16.922 13.53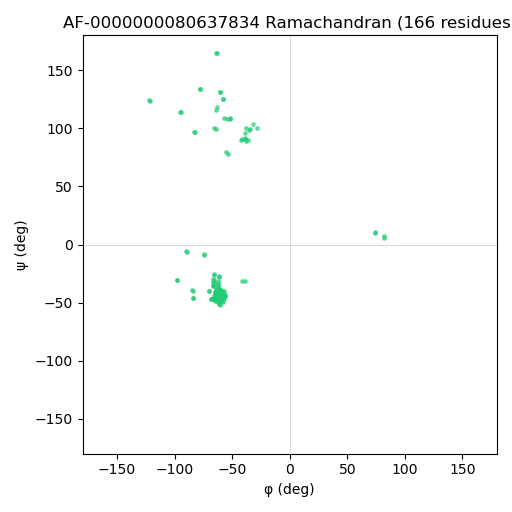1 4.812 1 76.06 77 GLY B CA 1
ATOM 1326 C C . GLY B 1 77 ? 16.25 13.742 6.16 1 76.06 77 GLY B C 1
ATOM 1327 O O . GLY B 1 77 ? 15.039 13.961 6.23 1 76.06 77 GLY B O 1
ATOM 1328 N N . ARG B 1 78 ? 16.812 13.422 7.113 1 76.94 78 ARG B N 1
ATOM 1329 C CA . ARG B 1 78 ? 16.25 13.727 8.422 1 76.94 78 ARG B CA 1
ATOM 1330 C C . ARG B 1 78 ? 16.578 15.156 8.836 1 76.94 78 ARG B C 1
ATOM 1332 O O . ARG B 1 78 ? 17.719 15.609 8.711 1 76.94 78 ARG B O 1
ATOM 1339 N N . ARG B 1 79 ? 15.625 16.172 8.609 1 67.75 79 ARG B N 1
ATOM 1340 C CA . ARG B 1 79 ? 15.859 17.562 8.969 1 67.75 79 ARG B CA 1
ATOM 1341 C C . ARG B 1 79 ? 16.016 17.734 10.477 1 67.75 79 ARG B C 1
ATOM 1343 O O . ARG B 1 79 ? 15.195 17.203 11.242 1 67.75 79 ARG B O 1
ATOM 1350 N N . GLU B 1 80 ? 17.188 17.812 10.805 1 60.53 80 GLU B N 1
ATOM 1351 C CA . GLU B 1 80 ? 17.422 18.188 12.203 1 60.53 80 GLU B CA 1
ATOM 1352 C C . GLU B 1 80 ? 16.703 19.484 12.562 1 60.53 80 GLU B C 1
ATOM 1354 O O . GLU B 1 80 ? 16.578 20.375 11.734 1 60.53 80 GLU B O 1
ATOM 1359 N N . PRO B 1 81 ? 15.688 19.406 13.32 1 54.91 81 PRO B N 1
ATOM 1360 C CA . PRO B 1 81 ? 15.125 20.719 13.688 1 54.91 81 PRO B CA 1
ATOM 1361 C C . PRO B 1 81 ? 16.203 21.766 13.938 1 54.91 81 PRO B C 1
ATOM 1363 O O . PRO B 1 81 ? 17.219 21.469 14.578 1 54.91 81 PRO B O 1
ATOM 1366 N N . GLU B 1 82 ? 16.5 22.453 12.812 1 50.22 82 GLU B N 1
ATOM 1367 C CA . GLU B 1 82 ? 17.359 23.609 13.078 1 50.22 82 GLU B CA 1
ATOM 1368 C C . GLU B 1 82 ? 17 24.266 14.406 1 50.22 82 GLU B C 1
ATOM 1370 O O . GLU B 1 82 ? 15.852 24.672 14.617 1 50.22 82 GLU B O 1
ATOM 1375 N N . TYR B 1 83 ? 17.562 23.891 15.453 1 47.75 83 TYR B N 1
ATOM 1376 C CA . TYR B 1 83 ? 17.5 24.656 16.688 1 47.75 83 TYR B CA 1
ATOM 1377 C C . TYR B 1 83 ? 17.953 26.094 16.469 1 47.75 83 TYR B C 1
ATOM 1379 O O . TYR B 1 83 ? 19.031 26.344 15.945 1 47.75 83 TYR B O 1
ATOM 1387 N N . TYR B 1 84 ? 16.953 26.984 15.836 1 45.44 84 TYR B N 1
ATOM 1388 C CA . TYR B 1 84 ? 17.328 28.375 15.984 1 45.44 84 TYR B CA 1
ATOM 1389 C C . TYR B 1 84 ? 17.875 28.656 17.375 1 45.44 84 TYR B C 1
ATOM 1391 O O . TYR B 1 84 ? 17.172 28.469 18.375 1 45.44 84 TYR B O 1
ATOM 1399 N N . ILE B 1 85 ? 19.125 28.562 17.625 1 36.81 85 ILE B N 1
ATOM 1400 C CA . ILE B 1 85 ? 19.609 29.344 18.766 1 36.81 85 ILE B CA 1
ATOM 1401 C C . ILE B 1 85 ? 19.391 30.828 18.484 1 36.81 85 ILE B C 1
ATOM 1403 O O . ILE B 1 85 ? 19.453 31.281 17.344 1 36.81 85 ILE B O 1
#

Sequence (170 aa):
MEDPRAKGRLMSARDTHLRSVCKAISWRVIATLTTTLIAYFVTGKWETALFIGGWEALVKIVVYTLHERVWEHIPFGRREPEYYIMEDPRAKGRLMSARDTHLRSVCKAISWRVIATLTTTLIAYFVTGKWETALFIGGWEALVKIVVYTLHERVWEHIPFGRREPEYYI

InterPro domains:
  IPR018638 Domain of unknown function DUF2061, membrane [PF09834] (21-72)

Organism: Winmispira thermophila (strain ATCC 700085 / DSM 6578 / Z-1203) (NCBI:txid869211)

pLDDT: mean 86.05, std 17.85, range [36.81, 98.62]

Secondary structure (DSSP, 8-state):
---HHHHHHHS--PBPHHHHHHHHHHHHHHHHHHHHHHHHHHH--HHHHHHHHHHHHHHHHHHHHHHHHHHHT--TTB-------/---HHHHHHHS--PBPHHHHHHHHHHHHHHHHHHHHHHHHHHH--HHHHHHHHHHHHHHHHHHHHHHHHHHHT--TTB-------

Radius of gyration: 21.65 Å; Cα contacts (8 Å, |Δi|>4): 131; chains: 2; bounding box: 42×64×48 Å

Nearest PDB structures (foldseek):
  8eau-assembly1_p  TM=6.121E-01  e=3.249E+00  Saccharomyces cerevisiae
  8eau-assembly1_p  TM=6.132E-01  e=3.308E+00  Saccharomyces cerevisiae